Protein AF-A0A2C6KZN8-F1 (afdb_monomer_lite)

pLDDT: mean 95.3, std 2.1, range [82.94, 97.69]

InterPro domains:
  IPR003358 tRNA (guanine-N-7) methyltransferase, Trmb type [PF02390] (11-67)
  IPR003358 tRNA (guanine-N-7) methyltransferase, Trmb type [PS51625] (1-67)
  IPR003358 tRNA (guanine-N-7) methyltransferase, Trmb type [PTHR23417] (1-67)
  IPR029063 S-adenosyl-L-methionine-dependent methyltransferase superfamily [G3DSA:3.40.50.150] (1-67)

Secondary structure (DSSP, 8-state):
-HHHHHHHHHHHHHHTGGGTTTTT-----S-HHHHHHHHS-TT--S-----S-----SGGGGGG---

Radius of gyration: 16.44 Å; chains: 1; bounding box: 32×30×43 Å

Organism: NCBI:txid483139

Foldseek 3Di:
DQVVVQVVLVVVCVVCVVPRPSPVDHGDDDDCVPCVCVVDPPPRDPDDDDPCFPCLPDPVCNVVTPD

Structure (mmCIF, N/CA/C/O backbone):
data_AF-A0A2C6KZN8-F1
#
_entry.id   AF-A0A2C6KZN8-F1
#
loop_
_atom_site.group_PDB
_atom_site.id
_atom_site.type_symbol
_atom_site.label_atom_id
_atom_site.label_alt_id
_atom_site.label_comp_id
_atom_site.label_asym_id
_atom_site.label_entity_id
_atom_site.label_seq_id
_atom_site.pdbx_PDB_ins_code
_atom_site.Cartn_x
_atom_site.Cartn_y
_atom_site.Cartn_z
_atom_site.occupancy
_atom_site.B_iso_or_equiv
_atom_site.auth_seq_id
_atom_site.auth_comp_id
_atom_site.auth_asym_id
_atom_site.auth_atom_id
_atom_site.pdbx_PDB_model_num
ATOM 1 N N . VAL A 1 1 ? 9.872 6.446 3.121 1.00 82.94 1 VAL A N 1
ATOM 2 C CA . VAL A 1 1 ? 8.450 6.468 2.702 1.00 82.94 1 VAL A CA 1
ATOM 3 C C . VAL A 1 1 ? 7.552 5.812 3.740 1.00 82.94 1 VAL A C 1
ATOM 5 O O . VAL A 1 1 ? 6.835 6.547 4.391 1.00 82.94 1 VAL A O 1
ATOM 8 N N . THR A 1 2 ? 7.619 4.492 3.971 1.00 92.75 2 THR A N 1
ATOM 9 C CA . THR A 1 2 ? 6.700 3.815 4.914 1.00 92.75 2 THR A CA 1
ATOM 10 C C . THR A 1 2 ? 6.681 4.427 6.317 1.00 92.75 2 THR A C 1
ATOM 12 O O . THR A 1 2 ? 5.597 4.676 6.817 1.00 92.75 2 THR A O 1
ATOM 15 N N . ASN A 1 3 ? 7.843 4.713 6.921 1.00 95.19 3 ASN A N 1
ATOM 16 C CA . ASN A 1 3 ? 7.904 5.256 8.288 1.00 95.19 3 ASN A CA 1
ATOM 17 C C . ASN A 1 3 ? 7.195 6.614 8.380 1.00 95.19 3 ASN A C 1
ATOM 19 O O . ASN A 1 3 ? 6.247 6.749 9.136 1.00 95.19 3 ASN A O 1
ATOM 23 N N . TYR A 1 4 ? 7.567 7.552 7.502 1.00 96.56 4 TYR A N 1
ATOM 24 C CA . TYR A 1 4 ? 6.918 8.861 7.397 1.00 96.56 4 TYR A CA 1
ATOM 25 C C . TYR A 1 4 ? 5.396 8.760 7.205 1.00 96.56 4 TYR A C 1
ATOM 27 O O . TYR A 1 4 ? 4.639 9.472 7.852 1.00 96.56 4 TYR A O 1
ATOM 35 N N . VAL A 1 5 ? 4.930 7.870 6.320 1.00 96.62 5 VAL A N 1
ATOM 36 C CA . VAL A 1 5 ? 3.487 7.686 6.088 1.00 96.62 5 VAL A CA 1
ATOM 37 C C . VAL A 1 5 ? 2.802 7.095 7.322 1.00 96.62 5 VAL A C 1
ATOM 39 O O . VAL A 1 5 ? 1.694 7.510 7.639 1.00 96.62 5 VAL A O 1
ATOM 42 N N . GLY A 1 6 ? 3.447 6.159 8.022 1.00 97.19 6 GLY A N 1
ATOM 43 C CA . GLY A 1 6 ? 2.932 5.576 9.263 1.00 97.19 6 GLY A CA 1
ATOM 44 C C . GLY A 1 6 ? 2.777 6.631 10.353 1.00 97.19 6 GLY A C 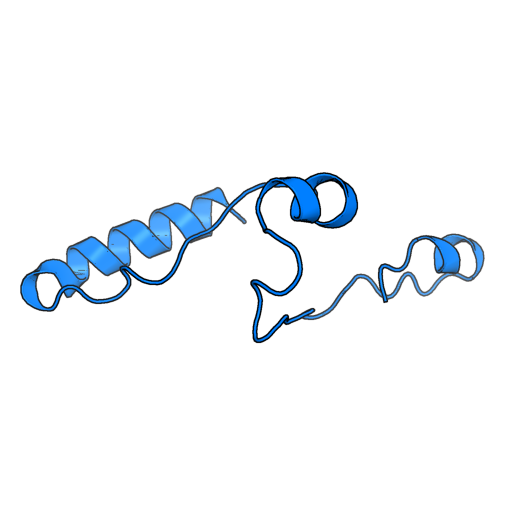1
ATOM 45 O O . GLY A 1 6 ? 1.666 6.862 10.816 1.00 97.19 6 GLY A O 1
ATOM 46 N N . GLU A 1 7 ? 3.854 7.361 10.647 1.00 97.12 7 GLU A N 1
ATOM 47 C CA . GLU A 1 7 ? 3.854 8.479 11.602 1.00 97.12 7 GLU A CA 1
ATOM 48 C C . GLU A 1 7 ? 2.797 9.533 11.239 1.00 97.12 7 GLU A C 1
ATOM 50 O O . GLU A 1 7 ? 2.103 10.062 12.105 1.00 97.12 7 GLU A O 1
ATOM 55 N N . ARG A 1 8 ? 2.609 9.808 9.941 1.00 96.94 8 ARG A N 1
ATOM 56 C CA . ARG A 1 8 ? 1.573 10.734 9.473 1.00 96.94 8 ARG A CA 1
ATOM 57 C C . ARG A 1 8 ? 0.159 10.212 9.728 1.00 96.94 8 ARG A C 1
ATOM 59 O O . ARG A 1 8 ? -0.704 11.014 10.082 1.00 96.94 8 ARG A O 1
ATOM 66 N N . ILE A 1 9 ? -0.092 8.918 9.517 1.00 96.88 9 ILE A N 1
ATOM 67 C CA . ILE A 1 9 ? -1.386 8.283 9.807 1.00 96.88 9 ILE A CA 1
ATOM 68 C C . ILE A 1 9 ? -1.677 8.363 11.309 1.00 96.88 9 ILE A C 1
ATOM 70 O O . ILE A 1 9 ? -2.789 8.734 11.680 1.00 96.88 9 ILE A O 1
ATOM 74 N N . ASP A 1 10 ? -0.691 8.073 12.156 1.00 96.50 10 ASP A N 1
ATOM 75 C CA . ASP A 1 10 ? -0.867 8.089 13.611 1.00 96.50 10 ASP A CA 1
ATOM 76 C C . ASP A 1 10 ? -1.121 9.510 14.129 1.00 96.50 10 ASP A C 1
ATOM 78 O O . ASP A 1 10 ? -2.123 9.743 14.806 1.00 96.50 10 ASP A O 1
ATOM 82 N N . ALA A 1 11 ? -0.341 10.497 13.677 1.00 97.31 11 ALA A N 1
ATOM 83 C CA . ALA A 1 11 ? -0.583 11.903 14.000 1.00 97.31 11 ALA A CA 1
ATOM 84 C C . ALA A 1 11 ? -1.977 12.386 13.550 1.00 97.31 11 ALA A C 1
ATOM 86 O O . ALA A 1 11 ? -2.634 13.155 14.251 1.00 97.31 11 ALA A O 1
ATOM 87 N N . LEU A 1 12 ? -2.464 11.939 12.382 1.00 97.12 12 LEU A N 1
ATOM 88 C CA . LEU A 1 12 ? -3.817 12.266 11.912 1.00 97.12 12 LEU A CA 1
ATOM 89 C C . LEU A 1 12 ? -4.906 11.638 12.785 1.00 97.12 12 LEU A C 1
ATOM 91 O O . LEU A 1 12 ? -5.941 12.262 13.012 1.00 97.12 12 LEU A O 1
ATOM 95 N N . ARG A 1 13 ? -4.697 10.417 13.273 1.00 97.12 13 ARG A N 1
ATOM 96 C CA . ARG A 1 13 ? -5.649 9.758 14.173 1.00 97.12 13 ARG A CA 1
ATOM 97 C C . ARG A 1 13 ? -5.724 10.472 15.515 1.00 97.12 13 ARG A C 1
ATOM 99 O O . ARG A 1 13 ? -6.830 10.703 15.991 1.00 97.12 13 ARG A O 1
ATOM 106 N N . GLU 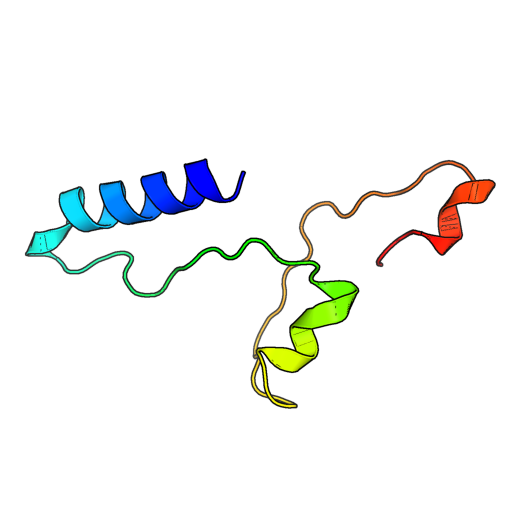A 1 14 ? -4.588 10.882 16.075 1.00 96.69 14 GLU A N 1
ATOM 107 C CA . GLU A 1 14 ? -4.538 11.673 17.313 1.00 96.69 14 GLU A CA 1
ATOM 108 C C . GLU A 1 14 ? -5.266 13.013 17.154 1.00 96.69 14 GLU A C 1
ATOM 110 O O . GLU A 1 14 ? -6.157 13.339 17.938 1.00 96.69 14 GLU A O 1
ATOM 115 N N . GLN A 1 15 ? -4.968 13.754 16.081 1.00 96.69 15 GLN A N 1
ATOM 116 C CA . GLN A 1 15 ? -5.610 15.041 15.779 1.00 96.69 15 GLN A CA 1
ATOM 117 C C . GLN A 1 15 ? -7.129 14.929 15.594 1.00 96.69 15 GLN A C 1
ATOM 119 O O . GLN A 1 15 ? -7.862 15.884 15.844 1.00 96.69 15 GLN A O 1
ATOM 124 N N . HIS A 1 16 ? -7.615 13.768 15.154 1.00 96.19 16 HIS A N 1
ATOM 125 C CA . HIS A 1 16 ? -9.025 13.528 14.868 1.00 96.19 16 HIS A CA 1
ATOM 126 C C . HIS A 1 16 ? -9.676 12.501 15.805 1.00 96.19 16 HIS A C 1
ATOM 128 O O . HIS A 1 16 ? -10.733 11.956 15.460 1.00 96.19 16 HIS A O 1
ATOM 134 N N . ALA A 1 17 ? -9.107 12.293 16.998 1.00 93.94 17 ALA A N 1
ATOM 135 C CA . ALA A 1 17 ? -9.535 11.271 17.955 1.00 93.94 17 ALA A CA 1
ATOM 136 C C . ALA A 1 17 ? -11.024 11.376 18.325 1.00 93.94 17 ALA A C 1
ATOM 138 O O . ALA A 1 17 ? -11.729 10.371 18.314 1.00 93.94 17 ALA A O 1
ATOM 139 N N . ALA A 1 18 ? -11.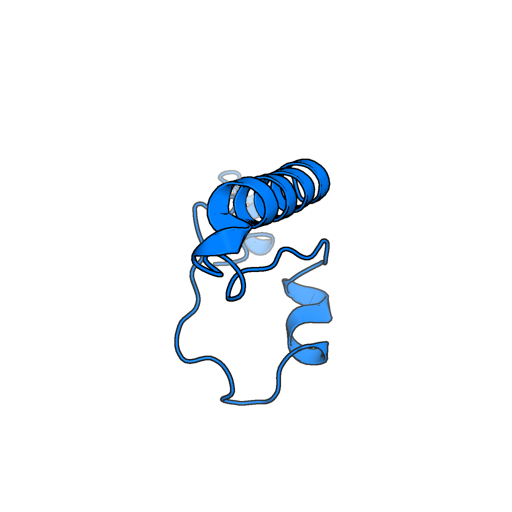540 12.593 18.534 1.00 94.75 18 ALA A N 1
ATOM 140 C CA . ALA A 1 18 ? -12.952 12.830 18.862 1.00 94.75 18 ALA A CA 1
ATOM 141 C C . ALA A 1 18 ? -13.933 12.368 17.766 1.00 94.75 18 ALA A C 1
ATOM 143 O O . ALA A 1 18 ? -15.088 12.067 18.045 1.00 94.75 18 ALA A O 1
ATOM 144 N N . THR A 1 19 ? -13.477 12.318 16.512 1.00 94.69 19 THR A N 1
ATOM 145 C CA . THR A 1 19 ? -14.293 11.904 15.357 1.00 94.69 19 THR A CA 1
ATOM 146 C C . THR A 1 19 ? -13.986 10.485 14.877 1.00 94.69 19 THR A C 1
ATOM 148 O O . THR A 1 19 ? -14.699 9.977 14.016 1.00 94.69 19 THR A O 1
ATOM 151 N N . GLY A 1 20 ? -12.909 9.862 15.373 1.00 92.19 20 GLY A N 1
ATOM 152 C CA . GLY A 1 20 ? -12.474 8.523 14.965 1.00 92.19 20 GLY A CA 1
ATOM 153 C C . GLY A 1 20 ? -12.054 8.388 13.492 1.00 92.19 20 GLY A C 1
ATOM 154 O O . GLY A 1 20 ? -12.119 7.291 12.933 1.00 92.19 20 GLY A O 1
ATOM 155 N N . LYS A 1 21 ? -11.658 9.481 12.825 1.00 95.38 21 LYS A N 1
ATOM 156 C CA . LYS A 1 21 ? -11.275 9.462 11.399 1.00 95.38 21 LYS A CA 1
ATOM 157 C C . LYS A 1 21 ? -9.912 8.783 11.171 1.00 95.38 21 LYS A C 1
ATOM 159 O O . LYS A 1 21 ? -9.080 8.719 12.067 1.00 95.38 21 LYS A O 1
ATOM 164 N N . TYR A 1 22 ? -9.672 8.332 9.932 1.00 95.31 22 TYR A N 1
ATOM 165 C CA . TYR A 1 22 ? -8.403 7.742 9.448 1.00 95.31 22 TYR A CA 1
ATOM 166 C C . TYR A 1 22 ? -8.044 6.344 9.998 1.00 95.31 22 TYR A C 1
ATOM 168 O O . TYR A 1 22 ? -6.907 5.879 9.881 1.00 95.31 22 TYR A O 1
ATOM 176 N N . SER A 1 23 ? -9.021 5.616 10.537 1.00 94.25 23 SER A N 1
ATOM 177 C CA . SER A 1 23 ? -8.847 4.229 11.009 1.00 94.25 23 SER A CA 1
ATOM 178 C C . SER A 1 23 ? -8.902 3.177 9.891 1.00 94.25 23 SER A C 1
ATOM 180 O O . SER A 1 23 ? -8.543 2.026 10.106 1.0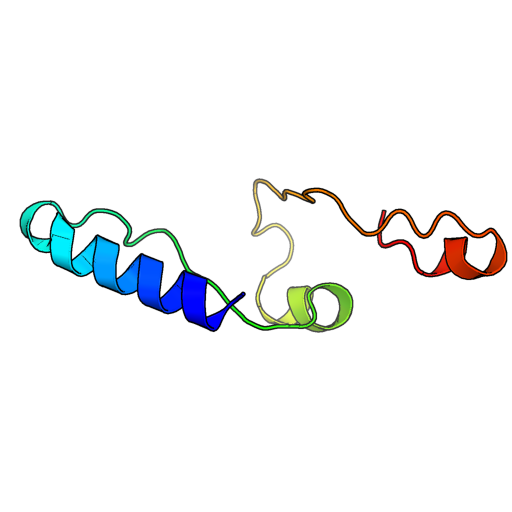0 94.25 23 SER A O 1
ATOM 182 N N . ASN A 1 24 ? -9.321 3.557 8.680 1.00 95.31 24 ASN A N 1
ATOM 183 C CA . ASN A 1 24 ? -9.497 2.667 7.524 1.00 95.31 24 ASN A CA 1
ATOM 184 C C . ASN A 1 24 ? -8.282 2.610 6.577 1.00 95.31 24 ASN A C 1
ATOM 186 O O . ASN A 1 24 ? -8.356 1.991 5.517 1.00 95.31 24 ASN A O 1
ATOM 190 N N . ILE A 1 25 ? -7.185 3.279 6.928 1.00 95.38 25 ILE A N 1
ATOM 191 C CA . ILE A 1 25 ? -5.963 3.346 6.124 1.00 95.38 25 ILE A CA 1
ATOM 192 C C . ILE A 1 25 ? -4.783 2.781 6.909 1.00 95.38 25 ILE A C 1
ATOM 194 O O . ILE A 1 25 ? -4.701 2.924 8.126 1.00 95.38 25 ILE A O 1
ATOM 198 N N . SER A 1 26 ? -3.860 2.124 6.216 1.00 95.50 26 SER A N 1
ATOM 199 C CA . SER A 1 26 ? -2.626 1.596 6.797 1.00 95.50 26 SER A CA 1
ATOM 200 C C . SER A 1 26 ? -1.524 1.572 5.743 1.00 95.50 26 SER A C 1
ATOM 202 O O . SER A 1 26 ? -1.795 1.666 4.544 1.00 95.50 26 SER A O 1
ATOM 204 N N . VAL A 1 27 ? -0.273 1.471 6.189 1.00 96.81 27 VAL A N 1
ATOM 205 C CA . VAL A 1 27 ? 0.892 1.387 5.309 1.00 96.81 27 VAL A CA 1
ATOM 206 C C . VAL A 1 27 ? 1.764 0.209 5.723 1.00 96.81 27 VAL A C 1
ATOM 208 O O . VAL A 1 27 ? 1.956 -0.051 6.907 1.00 96.81 27 VAL A O 1
ATOM 211 N N . ILE A 1 28 ? 2.309 -0.506 4.741 1.00 95.81 28 ILE A N 1
ATOM 212 C CA . ILE A 1 28 ? 3.194 -1.650 4.961 1.00 95.81 28 ILE A CA 1
ATOM 213 C C . ILE A 1 28 ? 4.448 -1.513 4.098 1.00 95.81 28 ILE A C 1
ATOM 215 O O . ILE A 1 28 ? 4.388 -1.099 2.940 1.00 95.81 28 ILE A O 1
ATOM 219 N N . ARG A 1 29 ? 5.610 -1.856 4.663 1.00 96.06 29 ARG A N 1
ATOM 220 C CA . ARG A 1 29 ? 6.857 -2.001 3.904 1.00 96.06 29 ARG A CA 1
ATOM 221 C C . ARG A 1 29 ? 6.972 -3.453 3.462 1.00 96.06 29 ARG A C 1
ATOM 223 O O . ARG A 1 29 ? 7.258 -4.319 4.279 1.00 96.06 29 ARG A O 1
ATOM 230 N N . THR A 1 30 ? 6.751 -3.725 2.182 1.00 95.62 30 THR A N 1
ATOM 231 C CA . THR A 1 30 ? 6.849 -5.085 1.641 1.00 95.62 30 THR A CA 1
ATOM 232 C C . THR A 1 30 ? 7.214 -5.075 0.160 1.00 95.62 30 THR A C 1
ATOM 234 O O . THR A 1 30 ? 6.959 -4.099 -0.546 1.00 95.62 30 THR A O 1
ATOM 237 N N . ASN A 1 31 ? 7.799 -6.172 -0.325 1.00 95.44 31 ASN A N 1
ATOM 238 C CA . ASN A 1 31 ? 7.908 -6.409 -1.761 1.00 95.44 31 ASN A CA 1
ATOM 239 C C . ASN A 1 31 ? 6.537 -6.865 -2.275 1.00 95.44 31 ASN A C 1
ATOM 241 O O . ASN A 1 31 ? 6.174 -8.035 -2.139 1.00 95.44 31 ASN A O 1
ATOM 245 N N . ALA A 1 32 ? 5.790 -5.931 -2.866 1.00 94.06 32 ALA A N 1
ATOM 246 C CA . ALA A 1 32 ? 4.442 -6.188 -3.360 1.00 94.06 32 ALA A CA 1
ATOM 247 C C . ALA A 1 32 ? 4.404 -7.299 -4.422 1.00 94.06 32 ALA A C 1
ATOM 249 O O . ALA A 1 32 ? 3.523 -8.146 -4.381 1.00 94.06 32 ALA A O 1
ATOM 250 N N . MET A 1 33 ? 5.384 -7.377 -5.326 1.00 93.06 33 MET A N 1
ATOM 251 C CA . MET A 1 33 ? 5.381 -8.422 -6.359 1.00 93.06 33 MET A CA 1
ATOM 252 C C . MET A 1 33 ? 5.546 -9.828 -5.774 1.00 93.06 33 MET A C 1
ATOM 254 O O . MET A 1 33 ? 4.955 -10.777 -6.277 1.00 93.06 33 MET A O 1
ATOM 258 N N . LYS A 1 34 ? 6.361 -9.969 -4.721 1.00 94.88 34 LYS A N 1
ATOM 259 C CA . LYS A 1 34 ? 6.698 -11.275 -4.138 1.00 94.88 34 LYS A CA 1
ATOM 260 C C . LYS A 1 34 ? 5.713 -11.730 -3.065 1.00 94.88 34 LYS A C 1
ATOM 262 O O . LYS A 1 34 ? 5.442 -12.921 -2.968 1.00 94.88 34 LYS A O 1
ATOM 267 N N . TYR A 1 35 ? 5.214 -10.808 -2.244 1.00 97.00 35 TYR A N 1
ATOM 268 C CA . TYR A 1 35 ? 4.508 -11.160 -1.009 1.00 97.00 35 TYR A CA 1
ATOM 269 C C . TYR A 1 35 ? 3.042 -10.726 -0.967 1.00 97.00 35 TYR A C 1
ATOM 271 O O . TYR A 1 35 ? 2.352 -11.097 -0.023 1.00 97.00 35 TYR A O 1
ATOM 279 N N . LEU A 1 36 ? 2.524 -9.992 -1.963 1.00 94.00 36 LEU A N 1
ATOM 280 C CA . LEU A 1 36 ? 1.128 -9.524 -1.942 1.00 94.00 36 LEU A CA 1
ATOM 281 C C . LEU A 1 36 ? 0.119 -10.669 -1.770 1.00 94.00 36 LEU A C 1
ATOM 283 O O . LEU A 1 36 ? -0.810 -10.553 -0.975 1.00 94.00 36 LEU A O 1
ATOM 287 N N . VAL A 1 37 ? 0.350 -11.793 -2.452 1.00 94.19 37 VAL A N 1
ATOM 288 C CA . VAL A 1 37 ? -0.503 -12.992 -2.378 1.00 94.19 37 VAL A CA 1
ATOM 289 C C . VAL A 1 37 ? -0.506 -13.669 -1.004 1.00 94.19 37 VAL A C 1
ATOM 291 O O . VAL A 1 37 ? -1.411 -14.444 -0.719 1.00 94.19 37 VAL A O 1
ATOM 294 N N . ASN A 1 38 ? 0.457 -13.361 -0.130 1.00 96.50 38 ASN A N 1
ATOM 295 C CA . ASN A 1 38 ? 0.487 -13.895 1.234 1.00 96.50 38 ASN A CA 1
ATOM 296 C C . ASN A 1 38 ? -0.416 -13.100 2.186 1.00 96.50 38 ASN A C 1
ATOM 298 O O . ASN A 1 38 ? -0.844 -13.630 3.206 1.00 96.50 38 ASN A O 1
ATOM 302 N N . TYR A 1 39 ? -0.696 -11.830 1.876 1.00 95.69 39 TYR A N 1
ATOM 303 C CA . TYR A 1 39 ? -1.519 -10.963 2.724 1.00 95.69 39 TYR A CA 1
ATOM 304 C C . TYR A 1 39 ? -3.013 -11.041 2.389 1.00 95.69 39 TYR A C 1
ATOM 306 O O . TYR A 1 39 ? -3.847 -10.651 3.203 1.00 95.69 39 TYR A O 1
ATOM 314 N N . ILE A 1 40 ? -3.357 -11.479 1.176 1.00 95.50 40 ILE A N 1
ATOM 315 C CA . ILE A 1 40 ? -4.682 -11.278 0.587 1.00 95.50 40 ILE A CA 1
ATOM 316 C C . ILE A 1 40 ? -5.155 -12.570 -0.077 1.00 95.50 40 ILE A C 1
ATOM 318 O O . ILE A 1 40 ? -4.414 -13.216 -0.813 1.00 95.50 40 ILE A O 1
ATOM 322 N N . ARG A 1 41 ? -6.420 -12.931 0.147 1.00 96.31 41 ARG A N 1
ATOM 323 C CA . ARG A 1 41 ? -7.061 -14.099 -0.468 1.00 96.31 41 ARG A CA 1
ATOM 324 C C . ARG A 1 41 ? -7.512 -13.799 -1.901 1.00 96.31 41 ARG A C 1
ATOM 326 O O . ARG A 1 41 ? -7.772 -12.655 -2.276 1.00 96.31 41 ARG A O 1
ATOM 333 N N . LYS A 1 42 ? -7.671 -14.849 -2.710 1.00 95.25 42 LYS A N 1
ATOM 334 C CA . LYS A 1 42 ? -8.181 -14.734 -4.084 1.00 95.25 42 LYS A CA 1
ATOM 335 C C . LYS A 1 42 ? -9.551 -14.036 -4.093 1.00 95.25 42 LYS A C 1
ATOM 337 O O . LYS A 1 42 ? -10.460 -14.467 -3.395 1.00 95.25 42 LYS A O 1
ATOM 342 N N . GLY A 1 43 ? -9.683 -12.967 -4.883 1.00 95.25 43 GLY A N 1
ATOM 343 C CA . GLY A 1 43 ? -10.930 -12.200 -5.023 1.00 95.25 43 GLY A CA 1
ATOM 344 C C . GLY A 1 43 ? -11.249 -11.225 -3.879 1.00 95.25 43 GLY A C 1
ATOM 345 O O . GLY A 1 43 ? -12.325 -10.643 -3.882 1.00 95.25 43 GLY A O 1
ATOM 346 N N . GLN A 1 44 ? -10.346 -11.019 -2.912 1.00 97.25 44 GLN A N 1
ATOM 347 C CA . GLN A 1 44 ? -10.599 -10.131 -1.765 1.00 97.25 44 GLN A CA 1
ATOM 348 C C . GLN A 1 44 ? -10.553 -8.630 -2.122 1.00 97.25 44 GLN A C 1
ATOM 350 O O . GLN A 1 44 ? -11.149 -7.816 -1.420 1.00 97.25 44 GLN A O 1
ATOM 355 N N . LEU A 1 45 ? -9.841 -8.239 -3.184 1.00 96.19 45 LEU A N 1
ATOM 356 C CA . LEU A 1 45 ? -9.684 -6.833 -3.573 1.00 96.19 45 LEU A CA 1
ATOM 357 C C . LEU A 1 45 ? -10.738 -6.395 -4.588 1.00 96.19 45 LEU A C 1
ATOM 359 O O . LEU A 1 45 ? -10.923 -7.044 -5.613 1.00 96.19 45 LEU A O 1
ATOM 363 N N . SER A 1 46 ? -11.353 -5.237 -4.343 1.00 97.69 46 SER A N 1
ATOM 364 C CA . SER A 1 46 ? -12.286 -4.595 -5.278 1.00 97.69 46 SER A CA 1
ATOM 365 C C . SER A 1 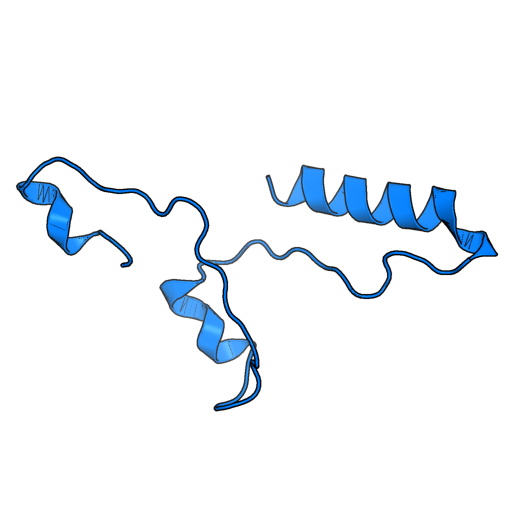46 ? -11.601 -3.631 -6.251 1.00 97.69 46 SER A C 1
ATOM 367 O O . SER A 1 46 ? -12.103 -3.411 -7.353 1.00 97.69 46 SER A O 1
ATOM 369 N N . LYS A 1 47 ? -10.481 -3.017 -5.843 1.00 97.38 47 LYS A N 1
ATOM 370 C CA . LYS A 1 47 ? -9.715 -2.034 -6.625 1.00 97.38 47 LYS A CA 1
ATOM 371 C C . LYS A 1 47 ? -8.226 -2.131 -6.296 1.00 97.38 47 LYS A C 1
ATOM 373 O O . LYS A 1 47 ? -7.860 -2.397 -5.153 1.00 97.38 47 LYS A O 1
ATOM 378 N N . MET A 1 48 ? -7.380 -1.873 -7.291 1.00 95.50 48 MET A N 1
ATOM 379 C CA . MET A 1 48 ? -5.927 -1.749 -7.149 1.00 95.50 48 MET A CA 1
ATOM 380 C C . MET A 1 48 ? -5.446 -0.529 -7.928 1.00 95.50 48 MET A C 1
ATOM 382 O O . MET A 1 48 ? -5.931 -0.267 -9.027 1.00 95.50 48 MET A O 1
ATOM 386 N N . PHE A 1 49 ? -4.488 0.199 -7.361 1.00 96.25 49 PHE A N 1
ATOM 387 C CA . PHE A 1 49 ? -3.907 1.390 -7.973 1.00 96.25 49 PHE A CA 1
ATOM 388 C C . PHE A 1 49 ? -2.399 1.207 -8.118 1.00 96.25 49 PHE A C 1
ATOM 390 O O . PHE A 1 49 ? -1.7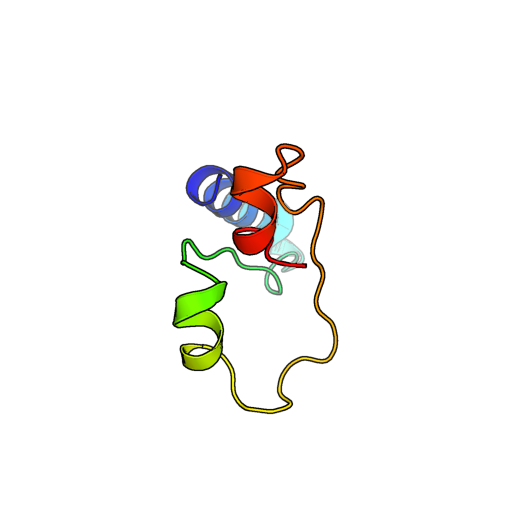18 0.862 -7.153 1.00 96.25 49 PHE A O 1
ATOM 397 N N . PHE A 1 50 ? -1.885 1.469 -9.318 1.00 95.12 50 PHE A N 1
ATOM 398 C CA . PHE A 1 50 ? -0.457 1.474 -9.617 1.00 95.12 50 PHE A CA 1
ATOM 399 C C . PHE A 1 50 ? -0.064 2.881 -10.049 1.00 95.12 50 PHE A C 1
ATOM 401 O O . PHE A 1 50 ? -0.204 3.261 -11.210 1.00 95.12 50 PHE A O 1
ATOM 408 N N . CYS A 1 51 ? 0.373 3.683 -9.085 1.00 94.25 51 CYS A N 1
ATOM 409 C CA . CYS A 1 51 ? 0.707 5.078 -9.329 1.00 94.25 51 CYS A CA 1
ATOM 410 C C . CYS A 1 51 ? 2.175 5.189 -9.737 1.00 94.25 51 CYS A C 1
ATOM 412 O O . CYS A 1 51 ? 3.056 4.965 -8.910 1.00 94.25 51 CYS A O 1
ATOM 414 N N . PHE A 1 52 ? 2.415 5.560 -10.996 1.00 94.25 52 PHE A N 1
ATOM 415 C CA . PHE A 1 52 ? 3.748 5.850 -11.539 1.00 94.25 52 PHE A CA 1
ATOM 416 C C . PHE A 1 52 ? 4.772 4.713 -11.326 1.00 94.25 52 PHE A C 1
ATOM 418 O O . PHE A 1 52 ? 5.836 4.950 -10.749 1.00 94.25 52 PHE A O 1
ATOM 425 N N . PRO A 1 53 ? 4.473 3.467 -11.758 1.00 94.75 53 PRO A N 1
ATOM 426 C CA . PRO A 1 53 ? 5.468 2.396 -11.734 1.00 94.75 53 PRO A CA 1
ATOM 427 C C . PRO A 1 53 ? 6.696 2.790 -12.563 1.00 94.75 53 PRO A C 1
ATOM 429 O O . PRO A 1 53 ? 6.559 3.504 -13.557 1.00 94.75 53 PRO A O 1
ATOM 432 N N . ASP A 1 54 ? 7.887 2.321 -12.173 1.00 94.56 54 ASP A N 1
ATOM 433 C CA . ASP A 1 54 ? 9.120 2.660 -12.892 1.00 94.56 54 ASP A CA 1
ATOM 434 C C . ASP A 1 54 ? 8.988 2.263 -14.376 1.00 94.56 54 ASP A C 1
ATOM 436 O O . ASP A 1 54 ? 8.792 1.082 -14.691 1.00 94.56 54 ASP A O 1
ATOM 440 N N . PRO A 1 55 ? 9.082 3.233 -15.301 1.00 95.19 55 PRO A N 1
ATOM 441 C CA . PRO A 1 55 ? 8.889 2.982 -16.721 1.00 95.19 55 PRO A CA 1
ATOM 442 C C . PRO A 1 55 ? 10.063 2.234 -17.359 1.00 95.19 55 PRO A C 1
ATOM 444 O O . PRO A 1 55 ? 9.941 1.796 -18.500 1.00 95.19 55 PRO A O 1
ATOM 447 N N . HIS A 1 56 ? 11.207 2.112 -16.672 1.00 96.00 56 HIS A N 1
ATOM 448 C CA . HIS A 1 56 ? 12.431 1.464 -17.144 1.00 96.00 56 HIS A CA 1
ATOM 449 C C . HIS A 1 56 ? 12.728 1.727 -18.629 1.00 96.00 56 HIS A C 1
ATOM 451 O O . HIS A 1 56 ? 12.867 0.797 -19.420 1.00 96.00 56 HIS A O 1
ATOM 457 N N . PHE A 1 57 ? 12.848 3.002 -19.014 1.00 95.06 57 PHE A N 1
ATOM 458 C CA . PHE A 1 57 ? 12.892 3.441 -20.418 1.00 95.06 57 PHE A CA 1
ATOM 459 C C . PHE A 1 57 ? 13.929 2.720 -21.299 1.00 95.06 57 PHE A C 1
ATOM 461 O O . PHE A 1 57 ? 13.699 2.508 -22.490 1.00 95.06 57 PHE A O 1
ATOM 468 N N . LYS A 1 58 ? 15.071 2.313 -20.726 1.00 96.88 58 LYS A N 1
ATOM 469 C CA . LYS A 1 58 ? 16.133 1.601 -21.452 1.00 96.88 58 LYS A CA 1
ATOM 470 C C . LYS A 1 58 ? 15.656 0.221 -21.906 1.00 96.88 58 LYS A C 1
ATOM 472 O O . LYS A 1 58 ? 15.211 -0.583 -21.091 1.00 96.88 58 LYS A O 1
ATOM 477 N N . ARG A 1 59 ? 15.879 -0.103 -23.185 1.00 96.06 59 ARG A N 1
ATOM 478 C CA . ARG A 1 59 ? 15.464 -1.377 -23.802 1.00 96.06 59 ARG A CA 1
ATOM 479 C C . ARG A 1 59 ? 15.945 -2.620 -23.047 1.00 96.06 59 ARG A C 1
ATOM 481 O O . ARG A 1 59 ? 15.187 -3.571 -22.888 1.00 96.06 59 ARG A O 1
ATOM 488 N N . SER A 1 60 ? 17.170 -2.597 -22.525 1.00 96.94 60 SER A N 1
ATOM 489 C CA . SER A 1 60 ? 17.729 -3.687 -21.711 1.00 96.94 60 SER A CA 1
ATOM 490 C C . SER A 1 60 ? 16.971 -3.937 -20.399 1.00 96.94 60 SER A C 1
ATOM 492 O O . SER A 1 60 ? 17.048 -5.031 -19.844 1.00 96.94 60 SER A O 1
ATOM 494 N N . ASN A 1 61 ? 16.212 -2.953 -19.912 1.00 96.44 61 ASN A N 1
ATOM 495 C CA . ASN A 1 61 ? 15.503 -2.996 -18.636 1.00 96.44 61 ASN A CA 1
ATOM 496 C C . ASN A 1 61 ? 13.993 -3.222 -18.787 1.00 96.44 61 ASN A C 1
ATOM 498 O O . ASN A 1 61 ? 13.317 -3.374 -17.775 1.00 96.44 61 ASN A O 1
ATOM 502 N N . TRP A 1 62 ? 13.448 -3.302 -20.007 1.00 95.00 62 TRP A N 1
ATOM 503 C CA . TRP A 1 62 ? 11.998 -3.415 -20.227 1.00 95.00 62 TRP A CA 1
ATOM 504 C C . TRP A 1 62 ? 11.340 -4.599 -19.513 1.00 95.00 62 TRP A C 1
ATOM 506 O O . TRP A 1 62 ? 10.187 -4.486 -19.108 1.00 95.00 62 TRP A O 1
ATOM 516 N N . ARG A 1 63 ? 12.068 -5.710 -19.326 1.00 94.56 63 ARG A N 1
ATOM 517 C CA . ARG A 1 63 ? 11.583 -6.903 -18.604 1.00 94.56 63 ARG A CA 1
ATOM 518 C C . ARG A 1 63 ? 11.430 -6.693 -17.094 1.00 94.56 63 ARG A C 1
ATOM 520 O O . ARG A 1 63 ? 10.863 -7.551 -16.434 1.00 94.56 63 ARG A O 1
ATOM 527 N N . ARG A 1 64 ? 11.968 -5.601 -16.545 1.00 94.94 64 ARG A N 1
ATOM 528 C CA . ARG A 1 64 ? 11.860 -5.261 -15.118 1.00 94.94 64 ARG A CA 1
ATOM 529 C C . ARG A 1 64 ? 10.594 -4.467 -14.794 1.00 94.94 64 ARG A C 1
ATOM 531 O O . ARG A 1 64 ? 10.303 -4.280 -13.618 1.00 94.94 64 ARG A O 1
ATOM 538 N N . ARG A 1 65 ? 9.864 -3.986 -15.809 1.00 95.06 65 ARG A N 1
ATOM 539 C CA . ARG A 1 65 ? 8.630 -3.218 -15.602 1.00 95.06 65 ARG A CA 1
ATOM 540 C C . ARG A 1 65 ? 7.583 -4.110 -14.960 1.00 95.06 65 ARG A C 1
ATOM 542 O O . ARG A 1 65 ? 7.483 -5.288 -15.296 1.00 95.06 65 ARG A O 1
ATOM 549 N N . ILE A 1 66 ? 6.823 -3.531 -14.041 1.00 92.69 66 ILE A N 1
ATOM 550 C CA . ILE A 1 66 ? 5.786 -4.257 -13.302 1.00 92.69 66 ILE A CA 1
ATOM 551 C C . ILE A 1 66 ? 4.423 -4.214 -14.008 1.00 92.69 66 ILE A C 1
ATOM 553 O O . ILE A 1 66 ? 3.549 -5.006 -13.666 1.00 92.69 66 ILE A O 1
ATOM 557 N N . ILE A 1 67 ? 4.266 -3.295 -14.971 1.00 89.06 67 ILE A N 1
ATOM 558 C CA . ILE A 1 67 ? 3.126 -3.114 -15.883 1.00 89.06 67 ILE A CA 1
ATOM 559 C C . ILE A 1 67 ? 3.674 -2.845 -17.285 1.00 89.06 67 ILE A C 1
ATOM 561 O O . ILE A 1 67 ? 4.714 -2.148 -17.381 1.00 89.06 67 ILE A O 1
#

Sequence (67 aa):
VTNYVGERIDALREQHAATGKYSNISVIRTNAMKYLVNYIRKGQLSKMFFCFPDPHFKRSNWRRRII